Protein AF-J0NSN4-F1 (afdb_monomer)

Nearest PDB structures (foldseek):
  6xby-assembly1_g  TM=3.425E-01  e=2.798E+00  Bos taurus
  7unf-assembly1_9  TM=2.972E-01  e=2.421E+00  Homo sapiens
  7unf-assembly1_4  TM=3.296E-01  e=3.736E+00  Homo sapiens
  6wm3-assembly1_3  TM=2.925E-01  e=2.540E+00  Homo sapiens
  7uzf-assembly1_k  TM=3.016E-01  e=3.393E+00  Rattus norvegicus

Radius of gyration: 16.8 Å; Cα contacts (8 Å, |Δi|>4): 170; chains: 1; bounding box: 41×22×47 Å

Secondary structure (DSSP, 8-state):
-HHHHHHHHHHHHHHHHHHHHTHHHHHHHHHHHT-HHHIIIIIHHHHHHTTHHHHHHIIIIIHHHHHHHHHHHHHTTTS-HHHHHHHHHHHHHHIIIIITTTSHHHHHHHHHTT----HHHHHHHHHHHHHHHHHHHHHHHHHHHHHHT-

Structure (mmCIF, N/CA/C/O backbone):
data_AF-J0NSN4-F1
#
_entry.id   AF-J0NSN4-F1
#
loop_
_atom_site.group_PDB
_atom_site.id
_atom_site.type_symbol
_atom_site.label_atom_id
_atom_site.label_alt_id
_atom_site.label_comp_id
_atom_site.label_asym_id
_atom_site.label_entity_id
_atom_site.label_seq_id
_atom_site.pdbx_PDB_ins_code
_atom_site.Cartn_x
_atom_site.Cartn_y
_atom_site.Cartn_z
_atom_site.occupancy
_atom_site.B_iso_or_equiv
_atom_site.auth_seq_id
_atom_site.auth_comp_id
_atom_site.auth_asym_id
_atom_site.auth_atom_id
_atom_site.pdbx_PDB_model_num
ATOM 1 N N . MET A 1 1 ? 20.655 -1.179 -11.778 1.00 86.25 1 MET A N 1
ATOM 2 C CA . MET A 1 1 ? 19.517 -0.393 -11.242 1.00 86.25 1 MET A CA 1
ATOM 3 C C . MET A 1 1 ? 18.176 -0.883 -11.776 1.00 86.25 1 MET A C 1
ATOM 5 O O . MET A 1 1 ? 17.258 -1.013 -10.979 1.00 86.25 1 MET A O 1
ATOM 9 N N . TRP A 1 2 ? 18.087 -1.259 -13.057 1.00 89.62 2 TRP A N 1
ATOM 10 C CA . TRP A 1 2 ? 16.891 -1.871 -13.652 1.00 89.62 2 TRP A CA 1
ATOM 11 C C . TRP A 1 2 ? 16.313 -3.073 -12.887 1.00 89.62 2 TRP A C 1
ATOM 13 O O . TRP A 1 2 ? 15.192 -3.013 -12.391 1.00 89.62 2 TRP A O 1
ATOM 23 N N . ALA A 1 3 ? 17.100 -4.144 -12.729 1.00 93.19 3 ALA A N 1
ATOM 24 C CA . ALA A 1 3 ? 16.650 -5.363 -12.051 1.00 93.19 3 ALA A CA 1
ATOM 25 C C . ALA A 1 3 ? 16.191 -5.095 -10.608 1.00 93.19 3 ALA A C 1
ATOM 27 O O . ALA A 1 3 ? 15.216 -5.678 -10.145 1.00 93.19 3 ALA A O 1
ATOM 28 N N . LEU A 1 4 ? 16.853 -4.161 -9.916 1.00 93.94 4 LEU A N 1
ATOM 29 C CA . LEU A 1 4 ? 16.450 -3.736 -8.578 1.00 93.94 4 LEU A CA 1
ATOM 30 C C . LEU A 1 4 ? 15.085 -3.036 -8.597 1.00 93.94 4 LEU A C 1
ATOM 32 O O . LEU A 1 4 ? 14.268 -3.324 -7.733 1.00 93.94 4 LEU A O 1
ATOM 36 N N . ASN A 1 5 ? 14.818 -2.163 -9.575 1.00 95.31 5 ASN A N 1
ATOM 37 C CA . ASN A 1 5 ? 13.504 -1.541 -9.740 1.00 95.31 5 ASN A CA 1
ATOM 38 C C . ASN A 1 5 ? 12.420 -2.603 -9.958 1.00 95.31 5 ASN A C 1
ATOM 40 O O . ASN A 1 5 ? 11.455 -2.634 -9.204 1.00 95.31 5 ASN A O 1
ATOM 44 N N . LEU A 1 6 ? 12.622 -3.526 -10.905 1.00 96.19 6 LEU A N 1
ATOM 45 C CA . LEU A 1 6 ? 11.698 -4.639 -11.157 1.00 96.19 6 LEU A CA 1
ATOM 46 C C . LEU A 1 6 ? 11.392 -5.424 -9.874 1.00 96.19 6 LEU A C 1
ATOM 48 O O . LEU A 1 6 ? 10.224 -5.591 -9.516 1.00 96.19 6 LEU A O 1
ATOM 52 N N . VAL A 1 7 ? 12.432 -5.861 -9.153 1.00 96.44 7 VAL A N 1
ATOM 53 C CA . VAL A 1 7 ? 12.279 -6.606 -7.894 1.00 96.44 7 VAL A CA 1
ATOM 54 C C . VAL A 1 7 ? 11.517 -5.782 -6.862 1.00 96.44 7 VAL A C 1
ATOM 56 O O . VAL A 1 7 ? 10.631 -6.306 -6.194 1.00 96.44 7 VAL A O 1
ATOM 59 N N . TRP A 1 8 ? 11.810 -4.489 -6.741 1.00 95.50 8 TRP A N 1
ATOM 60 C CA . TRP A 1 8 ? 11.168 -3.639 -5.746 1.00 95.50 8 TRP A CA 1
ATOM 61 C C . TRP A 1 8 ? 9.677 -3.414 -6.034 1.00 95.50 8 TRP A C 1
ATOM 63 O O . TRP A 1 8 ? 8.869 -3.457 -5.105 1.00 95.50 8 TRP A O 1
ATOM 73 N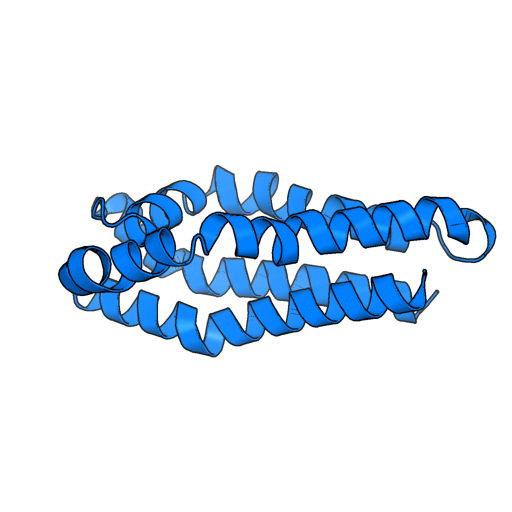 N . GLN A 1 9 ? 9.289 -3.255 -7.306 1.00 96.81 9 GLN A N 1
ATOM 74 C CA . GLN A 1 9 ? 7.874 -3.200 -7.700 1.00 96.81 9 GLN A CA 1
ATOM 75 C C . GLN A 1 9 ? 7.160 -4.524 -7.375 1.00 96.81 9 GLN A C 1
ATOM 77 O O . GLN A 1 9 ? 6.059 -4.519 -6.824 1.00 96.81 9 GLN A O 1
ATOM 82 N N . ALA A 1 10 ? 7.804 -5.667 -7.638 1.00 97.19 10 ALA A N 1
ATOM 83 C CA . ALA A 1 10 ? 7.251 -6.981 -7.307 1.00 97.19 10 ALA A CA 1
ATOM 84 C C . ALA A 1 10 ? 7.101 -7.195 -5.788 1.00 97.19 10 ALA A C 1
ATOM 86 O O . ALA A 1 10 ? 6.079 -7.712 -5.335 1.00 97.19 10 ALA A O 1
ATOM 87 N N . VAL A 1 11 ? 8.074 -6.749 -4.984 1.00 96.44 11 VAL A N 1
ATOM 88 C CA . VAL A 1 11 ? 7.992 -6.790 -3.514 1.00 96.44 11 VAL A CA 1
ATOM 89 C C . VAL A 1 11 ? 6.849 -5.911 -3.006 1.00 96.44 11 VAL A C 1
ATOM 91 O O . VAL A 1 11 ? 6.081 -6.360 -2.156 1.00 96.44 11 VAL A O 1
ATOM 94 N N . ALA A 1 12 ? 6.686 -4.696 -3.537 1.00 96.06 12 ALA A N 1
ATOM 95 C CA . ALA A 1 12 ? 5.585 -3.810 -3.158 1.00 96.06 12 ALA A CA 1
ATOM 96 C C . ALA A 1 12 ? 4.212 -4.417 -3.503 1.00 96.06 12 ALA A C 1
ATOM 98 O O . ALA A 1 12 ? 3.281 -4.348 -2.695 1.00 96.06 12 ALA A O 1
ATOM 99 N N . ALA A 1 13 ? 4.101 -5.081 -4.659 1.00 97.50 13 ALA A N 1
ATOM 100 C CA . ALA A 1 13 ? 2.908 -5.835 -5.037 1.00 97.50 13 ALA A CA 1
ATOM 101 C C . ALA A 1 13 ? 2.618 -6.978 -4.053 1.00 97.50 13 ALA A C 1
ATOM 103 O O . ALA A 1 13 ? 1.519 -7.070 -3.505 1.00 97.50 13 ALA A O 1
ATOM 104 N N . GLY A 1 14 ? 3.621 -7.822 -3.786 1.00 97.44 14 GLY A N 1
ATOM 105 C CA . GLY A 1 14 ? 3.509 -8.947 -2.859 1.00 97.44 14 GLY A CA 1
ATOM 106 C C . GLY A 1 14 ? 3.143 -8.508 -1.442 1.00 97.44 14 GLY A C 1
ATOM 107 O O . GLY A 1 14 ? 2.288 -9.124 -0.808 1.00 97.44 14 GLY A O 1
ATOM 108 N N . PHE A 1 15 ? 3.715 -7.400 -0.967 1.00 95.56 15 PHE A N 1
ATOM 109 C CA . PHE A 1 15 ? 3.347 -6.795 0.309 1.00 95.56 15 PHE A CA 1
ATOM 110 C C . PHE A 1 15 ? 1.866 -6.392 0.335 1.00 95.56 15 PHE A C 1
ATOM 112 O O . PHE A 1 15 ? 1.163 -6.728 1.286 1.00 95.56 15 PHE A O 1
ATOM 119 N N . ALA A 1 16 ? 1.375 -5.701 -0.699 1.00 96.38 16 ALA A N 1
ATOM 120 C CA . ALA A 1 16 ? -0.009 -5.232 -0.756 1.00 96.38 16 ALA A CA 1
ATOM 121 C C . ALA A 1 16 ? -1.015 -6.396 -0.776 1.00 96.38 16 ALA A C 1
ATOM 123 O O . ALA A 1 16 ? -2.009 -6.370 -0.046 1.00 96.38 16 ALA A O 1
ATOM 124 N N . PHE A 1 17 ? -0.730 -7.447 -1.552 1.00 98.12 17 PHE A N 1
ATOM 125 C CA . PHE A 1 17 ? -1.557 -8.654 -1.577 1.00 98.12 17 PHE A CA 1
ATOM 126 C C . PHE A 1 17 ? -1.504 -9.422 -0.255 1.00 98.12 17 PHE A C 1
ATOM 128 O O . PHE A 1 17 ? -2.551 -9.804 0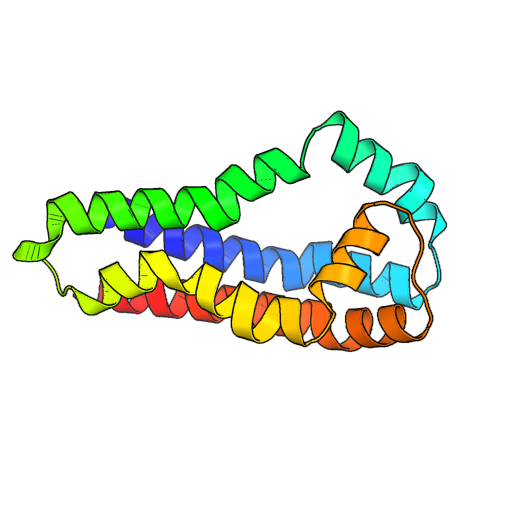.266 1.00 98.12 17 PHE A O 1
ATOM 135 N N . SER A 1 18 ? -0.311 -9.596 0.321 1.00 97.75 18 SER A N 1
ATOM 136 C CA . SER A 1 18 ? -0.142 -10.238 1.627 1.00 97.75 18 SER A CA 1
ATOM 137 C C . SER A 1 18 ? -0.912 -9.490 2.715 1.00 97.75 18 SER A C 1
ATOM 139 O O . SER A 1 18 ? -1.658 -10.108 3.475 1.00 97.75 18 SER A O 1
ATOM 141 N N . TYR A 1 19 ? -0.827 -8.156 2.740 1.00 95.88 19 TYR A N 1
ATOM 142 C CA . TYR A 1 19 ? -1.633 -7.327 3.633 1.00 95.88 19 TYR A CA 1
ATOM 143 C C . TYR A 1 19 ? -3.129 -7.590 3.437 1.00 95.88 19 TYR A C 1
ATOM 145 O O . TYR A 1 19 ? -3.823 -7.842 4.419 1.00 95.88 19 TYR A O 1
ATOM 153 N N . ALA A 1 20 ? -3.625 -7.577 2.197 1.00 97.25 20 ALA A N 1
ATOM 154 C CA . ALA A 1 20 ? -5.048 -7.751 1.916 1.00 97.25 20 ALA A CA 1
ATOM 155 C C . ALA A 1 20 ? -5.596 -9.090 2.446 1.00 97.25 20 ALA A C 1
ATOM 157 O O . ALA A 1 20 ? -6.684 -9.122 3.018 1.00 97.25 20 ALA A O 1
ATOM 158 N N . VAL A 1 21 ? -4.841 -10.185 2.314 1.00 96.75 21 VAL A N 1
ATOM 159 C CA . VAL A 1 21 ? -5.290 -11.513 2.772 1.00 96.75 21 VAL A CA 1
ATOM 160 C C . VAL A 1 21 ? -5.024 -11.778 4.256 1.00 96.75 21 VAL A C 1
ATOM 162 O O . VAL A 1 21 ? -5.678 -12.638 4.838 1.00 96.75 21 VAL A O 1
ATOM 165 N N . THR A 1 22 ? -4.093 -11.049 4.879 1.00 96.69 22 THR A N 1
ATOM 166 C CA . THR A 1 22 ? -3.736 -11.224 6.296 1.00 96.69 22 THR A CA 1
ATOM 167 C C . THR A 1 22 ? -4.183 -10.034 7.146 1.00 96.69 22 THR A C 1
ATOM 169 O O . THR A 1 22 ? -5.317 -9.988 7.621 1.00 96.69 22 THR A O 1
ATOM 172 N N . LEU A 1 23 ? -3.301 -9.056 7.350 1.00 95.12 23 LEU A N 1
ATOM 173 C CA . LEU A 1 23 ? -3.464 -7.981 8.320 1.00 95.12 23 LEU A CA 1
ATOM 174 C C . LEU A 1 23 ? -4.671 -7.087 8.009 1.00 95.12 23 LEU A C 1
ATOM 176 O O . LEU A 1 23 ? -5.419 -6.728 8.914 1.00 95.12 23 LEU A O 1
ATOM 180 N N . GLY A 1 24 ? -4.902 -6.777 6.734 1.00 95.81 24 GLY A N 1
ATOM 181 C CA . GLY A 1 24 ? -6.063 -6.022 6.281 1.00 95.81 24 GLY A CA 1
ATOM 182 C C . GLY A 1 24 ? -7.372 -6.760 6.556 1.00 95.81 24 GLY A C 1
ATOM 183 O O . GLY A 1 24 ? -8.323 -6.146 7.037 1.00 95.81 24 GLY A O 1
ATOM 184 N N . ALA A 1 25 ? -7.421 -8.075 6.319 1.00 97.12 25 ALA A N 1
ATOM 185 C CA . ALA A 1 25 ? -8.595 -8.890 6.626 1.00 97.12 25 ALA A CA 1
ATOM 186 C C . ALA A 1 25 ? -8.852 -8.957 8.140 1.00 97.12 25 ALA A C 1
ATOM 188 O O . ALA A 1 25 ? -9.991 -8.793 8.579 1.00 97.12 25 ALA A O 1
ATOM 189 N N . PHE A 1 26 ? -7.792 -9.107 8.938 1.00 96.88 26 PHE A N 1
ATOM 190 C CA . PHE A 1 26 ? -7.869 -9.078 10.397 1.00 96.88 26 PHE A CA 1
ATOM 191 C C . PHE A 1 26 ? -8.378 -7.728 10.930 1.00 96.88 26 PHE A C 1
ATOM 193 O O . PHE A 1 26 ? -9.317 -7.693 11.722 1.00 96.88 26 PHE A O 1
ATOM 200 N N . PHE A 1 27 ? -7.840 -6.601 10.454 1.00 96.19 27 PHE A N 1
ATOM 201 C CA . PHE A 1 27 ? -8.340 -5.279 10.846 1.00 96.19 27 PHE A CA 1
ATOM 202 C C . PHE A 1 27 ? -9.782 -5.056 10.410 1.00 96.19 27 PHE A C 1
ATOM 204 O O . PHE A 1 27 ? -10.579 -4.503 11.164 1.00 96.19 27 PHE A O 1
ATOM 211 N N . GLN A 1 28 ? -10.151 -5.524 9.218 1.00 96.12 28 GLN A N 1
ATOM 212 C CA . GLN A 1 28 ? -11.532 -5.470 8.766 1.00 96.12 28 GLN A CA 1
ATOM 213 C C . GLN A 1 28 ? -12.463 -6.286 9.674 1.00 96.12 28 GLN A C 1
ATOM 215 O O . GLN A 1 28 ? -13.568 -5.827 9.957 1.00 96.12 28 GLN A O 1
ATOM 220 N N . TRP A 1 29 ? -12.035 -7.460 10.147 1.00 96.69 29 TRP A N 1
ATOM 221 C CA . TRP A 1 29 ? -12.782 -8.256 11.123 1.00 96.69 29 TRP A CA 1
ATOM 222 C C . TRP A 1 29 ? -12.957 -7.508 12.454 1.00 96.69 29 TRP A C 1
ATOM 224 O O . TRP A 1 29 ? -14.091 -7.382 12.912 1.00 96.69 29 TRP A O 1
ATOM 234 N N . GLN A 1 30 ? -11.896 -6.894 12.991 1.00 96.31 30 GLN A N 1
ATOM 235 C CA . GLN A 1 30 ? -11.984 -6.087 14.218 1.00 96.31 30 GLN A CA 1
ATOM 236 C C . GLN A 1 30 ? -12.950 -4.904 14.083 1.00 96.31 3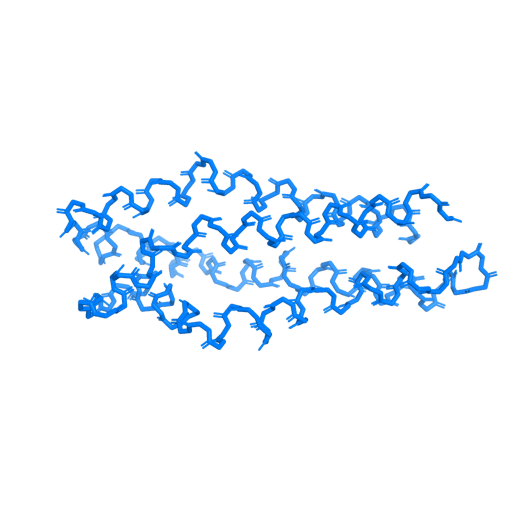0 GLN A C 1
ATOM 238 O O . GLN A 1 30 ? -13.806 -4.674 14.937 1.00 96.31 30 GLN A O 1
ATOM 243 N N . VAL A 1 31 ? -12.897 -4.193 12.954 1.00 96.12 31 VAL A N 1
ATOM 244 C CA . VAL A 1 31 ? -13.813 -3.077 12.679 1.00 96.12 31 VAL A CA 1
ATOM 245 C C . VAL A 1 31 ? -15.266 -3.548 12.537 1.00 96.12 31 VAL A C 1
ATOM 247 O O . VAL A 1 31 ? -16.177 -2.807 12.909 1.00 96.12 31 VAL A O 1
ATOM 250 N N . ARG A 1 32 ? -15.513 -4.762 12.019 1.00 96.00 32 ARG A N 1
ATOM 251 C CA . ARG A 1 32 ? -16.865 -5.356 11.976 1.00 96.00 32 ARG A CA 1
ATOM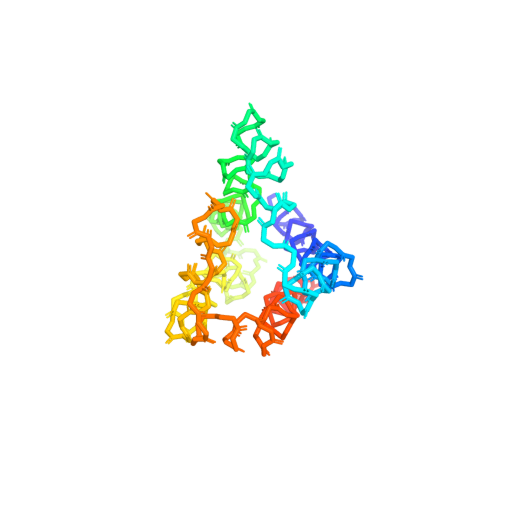 252 C C . ARG A 1 32 ? -17.371 -5.743 13.360 1.00 96.00 32 ARG A C 1
ATOM 254 O O . ARG A 1 32 ? -18.560 -5.586 13.609 1.00 96.00 32 ARG A O 1
ATOM 261 N N . ALA A 1 33 ? -16.488 -6.233 14.225 1.00 94.50 33 ALA A N 1
ATOM 262 C CA . ALA A 1 33 ? -16.817 -6.591 15.601 1.00 94.50 33 ALA A CA 1
ATOM 263 C C . ALA A 1 33 ? -17.061 -5.364 16.499 1.00 94.50 33 ALA A C 1
ATOM 265 O O . ALA A 1 33 ? -17.643 -5.504 17.569 1.00 94.50 33 ALA A O 1
ATOM 266 N N . GLY A 1 34 ? -16.640 -4.167 16.068 1.00 91.50 34 GLY A N 1
ATOM 267 C CA . GLY A 1 34 ? -16.718 -2.956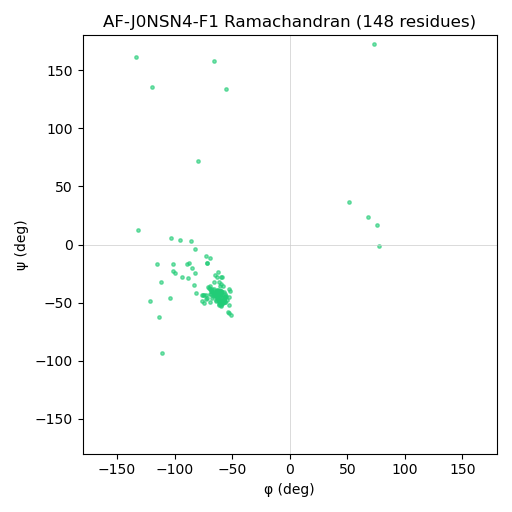 16.888 1.00 91.50 34 GLY A CA 1
ATOM 268 C C . GLY A 1 34 ? -15.654 -2.904 17.988 1.00 91.50 34 GLY A C 1
ATOM 269 O O . GLY A 1 34 ? -15.792 -2.121 18.923 1.00 91.50 34 GLY A O 1
ATOM 270 N N . ASP A 1 35 ? -14.599 -3.719 17.878 1.00 87.62 35 ASP A N 1
ATOM 271 C CA . ASP A 1 35 ? -13.485 -3.763 18.828 1.00 87.62 35 ASP A CA 1
ATOM 272 C C . ASP A 1 35 ? -12.503 -2.608 18.565 1.00 87.62 35 ASP A C 1
ATOM 274 O O . ASP A 1 35 ? -11.397 -2.767 18.039 1.00 87.62 35 ASP A O 1
ATOM 278 N N . ASP A 1 36 ? -12.941 -1.399 18.909 1.00 85.56 36 ASP A N 1
ATOM 279 C CA . ASP A 1 36 ? -12.108 -0.198 18.835 1.00 85.56 36 ASP A CA 1
ATOM 280 C C . ASP A 1 36 ? -11.017 -0.204 19.945 1.00 85.56 36 ASP A C 1
ATOM 282 O O . ASP A 1 36 ? -10.013 0.518 19.860 1.00 85.56 36 ASP A O 1
ATOM 286 N N . GLU A 1 37 ? -11.162 -1.057 20.969 1.00 91.06 37 GLU A N 1
ATOM 287 C CA . GLU A 1 37 ? -10.214 -1.212 22.078 1.00 91.06 37 GLU A CA 1
ATOM 288 C C . GLU A 1 37 ? -8.889 -1.832 21.613 1.00 91.06 37 GLU A C 1
ATOM 290 O O . GLU A 1 37 ? -7.814 -1.358 21.997 1.00 91.06 37 GLU A O 1
ATOM 295 N N . PHE A 1 38 ? -8.932 -2.816 20.710 1.00 94.31 38 PHE A N 1
ATOM 296 C CA . PHE A 1 38 ? -7.725 -3.364 20.088 1.00 94.31 38 PHE A CA 1
ATOM 297 C C . PHE A 1 38 ? -6.844 -2.270 19.463 1.00 94.31 38 PHE A C 1
ATOM 299 O O . PHE A 1 38 ? -5.621 -2.245 19.658 1.00 94.31 38 PHE A O 1
ATOM 306 N N . PHE A 1 39 ? -7.448 -1.332 18.728 1.00 94.88 39 PHE A N 1
ATOM 307 C CA . PHE A 1 39 ? -6.693 -0.274 18.061 1.00 94.88 39 PHE A CA 1
ATOM 308 C C . PHE A 1 39 ? -6.074 0.702 19.061 1.00 94.88 39 PHE A C 1
ATOM 310 O O . PHE A 1 39 ? -4.902 1.055 18.923 1.00 94.88 39 PHE A O 1
ATOM 317 N N . THR A 1 40 ? -6.827 1.092 20.088 1.00 94.56 40 THR A N 1
ATOM 318 C CA . THR A 1 40 ? -6.379 2.060 21.098 1.00 94.56 40 THR A CA 1
ATOM 319 C C . THR A 1 40 ? -5.339 1.489 22.059 1.00 94.56 40 THR A C 1
ATOM 321 O O . THR A 1 40 ? -4.345 2.158 22.343 1.00 94.56 40 THR A O 1
ATOM 324 N N . ARG A 1 41 ? -5.524 0.255 22.542 1.00 95.25 41 ARG A N 1
ATOM 325 C CA . ARG A 1 41 ? -4.678 -0.339 23.591 1.00 95.25 41 ARG A CA 1
ATOM 326 C C . ARG A 1 41 ? -3.518 -1.170 23.066 1.00 95.25 41 ARG A C 1
ATOM 328 O O . ARG A 1 41 ? -2.506 -1.273 23.754 1.00 95.25 41 ARG A O 1
ATOM 335 N N . VAL A 1 42 ? -3.645 -1.758 21.876 1.00 94.94 42 VAL A N 1
ATOM 336 C CA . VAL A 1 42 ? -2.640 -2.689 21.342 1.00 94.94 42 VAL A CA 1
ATOM 337 C C . VAL A 1 42 ? -1.963 -2.104 20.112 1.00 94.94 42 VAL A C 1
ATOM 339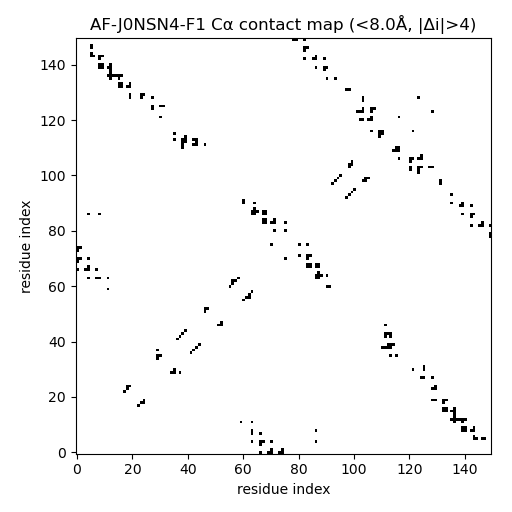 O O . VAL A 1 42 ? -0.756 -1.848 20.120 1.00 94.94 42 VAL A O 1
ATOM 342 N N . TYR A 1 43 ? -2.725 -1.858 19.046 1.00 94.81 43 TYR A N 1
ATOM 343 C CA . TYR A 1 43 ? -2.126 -1.563 17.748 1.00 94.81 43 TYR A CA 1
ATOM 344 C C . TYR A 1 43 ? -1.478 -0.177 17.677 1.00 94.81 43 TYR A C 1
ATOM 346 O O . TYR A 1 43 ? -0.352 -0.055 17.193 1.00 94.81 43 TYR A O 1
ATOM 354 N N . THR A 1 44 ? -2.143 0.879 18.156 1.00 95.75 44 THR A N 1
ATOM 355 C CA . THR A 1 44 ? -1.572 2.232 18.129 1.00 95.75 44 THR A CA 1
ATOM 356 C C . THR A 1 44 ? -0.282 2.330 18.953 1.00 95.75 44 THR A C 1
ATOM 358 O O . THR A 1 44 ? 0.708 2.786 18.376 1.00 95.75 44 THR A O 1
ATOM 361 N N . PRO A 1 45 ? -0.205 1.854 20.215 1.00 96.62 45 PRO A N 1
ATOM 362 C CA . PRO A 1 45 ? 1.049 1.825 20.974 1.00 96.62 45 PRO A CA 1
ATOM 363 C C . PRO A 1 45 ? 2.171 1.038 20.285 1.00 96.62 45 PRO A C 1
ATOM 365 O O . PRO A 1 45 ? 3.314 1.496 20.251 1.00 96.62 45 PRO A O 1
ATOM 368 N N . PHE A 1 46 ? 1.854 -0.107 19.672 1.00 96.12 46 PHE A N 1
ATOM 369 C CA . PHE A 1 46 ? 2.804 -0.883 18.869 1.00 96.12 46 PHE A CA 1
ATOM 370 C C . PHE A 1 46 ? 3.319 -0.080 17.660 1.00 96.12 46 PHE A C 1
ATOM 372 O O . PHE A 1 46 ? 4.531 0.052 17.451 1.00 96.12 46 PHE A O 1
ATOM 379 N N . ARG A 1 47 ? 2.405 0.522 16.885 1.00 95.12 47 ARG A N 1
ATOM 380 C CA . ARG A 1 47 ? 2.708 1.322 15.686 1.00 95.12 47 ARG A CA 1
ATOM 381 C C . ARG A 1 47 ? 3.562 2.545 16.012 1.00 95.12 47 ARG A C 1
ATOM 383 O O . ARG A 1 47 ? 4.462 2.874 15.232 1.00 95.12 47 ARG A O 1
ATOM 390 N N . THR A 1 48 ? 3.283 3.232 17.120 1.00 95.31 48 THR A N 1
ATOM 391 C CA . THR A 1 48 ? 4.002 4.447 17.531 1.00 95.31 48 THR A CA 1
ATOM 392 C C . THR A 1 48 ? 5.370 4.121 18.113 1.00 95.31 48 THR A C 1
ATOM 394 O O . THR A 1 48 ? 6.358 4.681 17.636 1.00 95.31 48 THR A O 1
ATOM 397 N N . THR A 1 49 ? 5.451 3.171 19.049 1.00 96.69 49 THR A N 1
ATOM 398 C CA . THR A 1 49 ? 6.706 2.750 19.700 1.00 96.69 49 THR A CA 1
ATOM 399 C C . THR A 1 49 ? 7.741 2.301 18.675 1.00 96.69 49 THR A C 1
ATOM 401 O O . THR A 1 49 ? 8.889 2.739 18.701 1.00 96.69 49 THR A O 1
ATOM 404 N N . LEU A 1 50 ? 7.326 1.494 17.695 1.00 95.62 50 LEU A N 1
ATOM 405 C CA . LEU A 1 50 ? 8.222 1.012 16.641 1.00 95.62 50 LEU A CA 1
ATOM 406 C C . LEU A 1 50 ? 8.362 1.977 15.454 1.00 95.62 50 LEU A C 1
ATOM 408 O O . LEU A 1 50 ? 9.040 1.658 14.473 1.00 95.62 50 LEU A O 1
ATOM 412 N N . ARG A 1 51 ? 7.731 3.158 15.515 1.00 94.31 51 ARG A N 1
ATOM 413 C CA . ARG A 1 51 ? 7.728 4.178 14.451 1.00 94.31 51 ARG A CA 1
ATOM 414 C C . ARG A 1 51 ? 7.328 3.594 13.089 1.00 94.31 51 ARG A C 1
ATOM 416 O O . ARG A 1 51 ? 7.846 4.008 12.046 1.00 94.31 51 ARG A O 1
ATOM 423 N N . LEU A 1 52 ? 6.389 2.643 13.082 1.00 92.62 52 LEU A N 1
ATOM 424 C CA . LEU A 1 52 ? 6.033 1.869 11.888 1.00 92.62 52 LEU A CA 1
ATOM 425 C C . LEU A 1 52 ? 5.497 2.744 10.765 1.00 92.62 52 LEU A C 1
ATOM 427 O O . LEU A 1 52 ? 5.771 2.458 9.611 1.00 92.62 52 LEU A O 1
ATOM 431 N N . LYS A 1 53 ? 4.811 3.851 11.072 1.00 90.94 53 LYS A N 1
ATOM 432 C CA . LYS A 1 53 ? 4.352 4.807 10.050 1.00 90.94 53 LYS A CA 1
ATOM 433 C C . LYS A 1 53 ? 5.505 5.338 9.190 1.00 90.94 53 LYS A C 1
ATOM 435 O O . LYS A 1 53 ? 5.366 5.446 7.976 1.00 90.94 53 LYS A O 1
ATOM 440 N N . TRP A 1 54 ? 6.639 5.664 9.809 1.00 91.25 54 TRP A N 1
ATOM 441 C CA . TRP A 1 54 ? 7.810 6.171 9.092 1.00 91.25 54 TRP A CA 1
ATOM 442 C C . TRP A 1 54 ? 8.551 5.066 8.353 1.00 91.25 54 TRP A C 1
ATOM 444 O O . TRP A 1 54 ? 8.887 5.247 7.187 1.00 91.25 54 TRP A O 1
ATOM 454 N N . ARG A 1 55 ? 8.741 3.909 8.998 1.00 91.88 55 ARG A N 1
ATOM 455 C CA . ARG A 1 55 ? 9.352 2.740 8.350 1.00 91.88 55 ARG A CA 1
ATOM 456 C C . ARG A 1 55 ? 8.536 2.320 7.128 1.00 91.88 55 ARG A C 1
ATOM 458 O O . ARG A 1 55 ? 9.078 2.230 6.038 1.00 91.88 55 ARG A O 1
ATOM 465 N N . TYR A 1 56 ? 7.221 2.202 7.270 1.00 89.62 56 TYR A N 1
ATOM 466 C CA . TYR A 1 56 ? 6.309 1.912 6.168 1.00 89.62 56 TYR A CA 1
ATOM 467 C C . TYR A 1 56 ? 6.465 2.901 5.008 1.00 89.62 56 TYR A C 1
ATOM 469 O O . TYR A 1 56 ? 6.628 2.485 3.867 1.00 89.62 56 TYR A O 1
ATOM 477 N N . ARG A 1 57 ? 6.491 4.212 5.288 1.00 91.00 57 ARG A N 1
ATOM 478 C CA . ARG A 1 57 ? 6.689 5.244 4.256 1.00 91.00 57 ARG A CA 1
ATOM 479 C C . ARG A 1 57 ? 8.022 5.106 3.518 1.00 91.00 57 ARG A C 1
ATOM 481 O O . ARG A 1 57 ? 8.084 5.364 2.322 1.00 91.00 57 ARG A O 1
ATOM 488 N N . LEU A 1 58 ? 9.079 4.699 4.212 1.00 88.94 58 LEU A N 1
ATOM 489 C CA . LEU A 1 58 ? 10.369 4.465 3.575 1.00 88.94 58 LEU A CA 1
ATOM 490 C C . LEU A 1 58 ? 10.322 3.255 2.633 1.00 88.94 58 LEU A C 1
ATOM 492 O O . LEU A 1 58 ? 10.890 3.320 1.553 1.00 88.94 58 LEU A O 1
ATOM 496 N N . PHE A 1 59 ? 9.624 2.183 3.008 1.00 87.19 59 PHE A N 1
ATOM 497 C CA . PHE A 1 59 ? 9.620 0.934 2.239 1.00 87.19 59 PHE A CA 1
ATOM 498 C C . PHE A 1 59 ? 8.550 0.851 1.139 1.00 87.19 59 PHE A C 1
ATOM 500 O O . PHE A 1 59 ? 8.792 0.173 0.146 1.00 87.19 59 PHE A O 1
ATOM 507 N N . MET A 1 60 ? 7.398 1.520 1.283 1.00 83.69 60 MET A N 1
ATOM 508 C CA . MET A 1 60 ? 6.226 1.281 0.419 1.00 83.69 60 MET A CA 1
ATOM 509 C C . MET A 1 60 ? 5.835 2.415 -0.539 1.00 83.69 60 MET A C 1
ATOM 511 O O . MET A 1 60 ? 5.334 2.102 -1.614 1.00 83.69 60 MET A O 1
ATOM 515 N N . PRO A 1 61 ? 6.024 3.703 -0.216 1.00 87.06 61 PRO A N 1
ATOM 516 C CA . PRO A 1 61 ? 5.956 4.745 -1.244 1.00 87.06 61 PRO A CA 1
ATOM 517 C C . PRO A 1 61 ? 7.322 5.279 -1.677 1.00 87.06 61 PRO A C 1
ATOM 519 O O . PRO A 1 61 ? 7.574 5.393 -2.872 1.00 87.06 61 PRO A O 1
ATOM 522 N N . PHE A 1 62 ? 8.225 5.598 -0.744 1.00 92.00 62 PHE A N 1
ATOM 523 C CA . PHE A 1 62 ? 9.457 6.302 -1.111 1.00 92.00 62 PHE A CA 1
ATOM 524 C C . PHE A 1 62 ? 10.537 5.376 -1.663 1.00 92.00 62 PHE A C 1
ATOM 526 O O . PHE A 1 62 ? 11.147 5.719 -2.665 1.00 92.00 62 PHE A O 1
ATOM 533 N N . GLY A 1 63 ? 10.743 4.199 -1.073 1.00 91.81 63 GLY A N 1
ATOM 534 C CA . GLY A 1 63 ? 11.698 3.202 -1.565 1.00 91.81 63 GLY A CA 1
ATOM 535 C C . GLY A 1 63 ? 11.472 2.850 -3.040 1.00 91.81 63 GLY A C 1
ATOM 536 O O . GLY A 1 63 ? 12.365 3.116 -3.843 1.00 91.81 63 GLY A O 1
ATOM 537 N N . PRO A 1 64 ? 10.273 2.364 -3.430 1.00 92.62 64 PRO A N 1
ATOM 538 C CA . PRO A 1 64 ? 9.981 2.024 -4.820 1.00 92.62 64 PRO A CA 1
ATOM 539 C C . PRO A 1 64 ? 10.162 3.212 -5.762 1.00 92.62 64 PRO A C 1
ATOM 541 O O . PRO A 1 64 ? 10.824 3.080 -6.788 1.00 92.62 64 PRO A O 1
ATOM 544 N N . ALA A 1 65 ? 9.639 4.386 -5.395 1.00 94.50 65 ALA A N 1
ATOM 545 C CA . ALA A 1 65 ? 9.720 5.575 -6.237 1.00 94.50 65 ALA A CA 1
ATOM 546 C C . ALA A 1 65 ? 11.161 6.075 -6.420 1.00 94.50 65 ALA A C 1
ATOM 548 O O . ALA A 1 65 ? 11.547 6.435 -7.530 1.00 94.50 65 ALA A O 1
ATOM 549 N N . LEU A 1 66 ? 11.978 6.078 -5.360 1.00 95.25 66 LEU A N 1
ATOM 550 C CA . LEU A 1 66 ? 13.380 6.499 -5.424 1.00 95.25 66 LEU A CA 1
ATOM 551 C C . LEU A 1 66 ? 14.225 5.504 -6.224 1.00 95.25 66 LEU A C 1
ATOM 553 O O . LEU A 1 66 ? 15.029 5.917 -7.060 1.00 95.25 66 LEU A O 1
ATOM 557 N N . THR A 1 67 ? 14.017 4.199 -6.024 1.00 94.94 67 THR A N 1
ATOM 558 C CA . THR A 1 67 ? 14.670 3.157 -6.825 1.00 94.94 67 THR A CA 1
ATOM 559 C C . THR A 1 67 ? 14.277 3.269 -8.298 1.00 94.94 67 THR A C 1
ATOM 561 O O . THR A 1 67 ? 15.149 3.189 -9.164 1.00 94.94 67 THR A O 1
ATOM 564 N N . ALA A 1 68 ? 12.998 3.511 -8.592 1.00 95.62 68 ALA A N 1
ATOM 565 C CA . ALA A 1 68 ? 12.510 3.727 -9.948 1.00 95.62 68 ALA A CA 1
ATOM 566 C C . ALA A 1 68 ? 13.096 4.995 -10.581 1.00 95.62 68 ALA A C 1
ATOM 568 O O . ALA A 1 68 ? 13.549 4.946 -11.721 1.00 95.62 68 ALA A O 1
ATOM 569 N N . ALA A 1 69 ? 13.162 6.106 -9.843 1.00 96.12 69 ALA A N 1
ATOM 570 C CA . ALA A 1 69 ? 13.708 7.367 -10.340 1.00 96.12 69 ALA A CA 1
ATOM 571 C C . ALA A 1 69 ? 15.203 7.242 -10.660 1.00 96.12 69 ALA A C 1
ATOM 573 O O . ALA A 1 69 ? 15.654 7.680 -11.719 1.00 96.12 69 ALA A O 1
ATOM 574 N N . ALA A 1 70 ? 15.964 6.576 -9.789 1.00 95.62 70 ALA A N 1
ATOM 575 C CA . ALA A 1 70 ? 17.360 6.267 -10.055 1.00 95.62 70 ALA A CA 1
ATOM 576 C C . ALA A 1 70 ? 17.501 5.312 -11.253 1.00 95.62 70 ALA A C 1
ATOM 578 O O . ALA A 1 70 ? 18.341 5.533 -12.122 1.00 95.62 70 ALA A O 1
ATOM 579 N N . SER A 1 71 ? 16.657 4.278 -11.352 1.00 94.56 71 SER A N 1
ATOM 580 C CA . SER A 1 71 ? 16.641 3.391 -12.520 1.00 94.56 71 SER A CA 1
ATOM 581 C C . SER A 1 71 ? 16.407 4.166 -13.813 1.00 94.56 71 SER A C 1
ATOM 583 O O . SER A 1 71 ? 17.189 3.991 -14.743 1.00 94.56 71 SER A O 1
ATOM 585 N N . LEU A 1 72 ? 15.411 5.054 -13.844 1.00 94.50 72 LEU A N 1
ATOM 586 C CA . LEU A 1 72 ? 15.115 5.906 -14.991 1.00 94.50 72 LEU A CA 1
ATOM 587 C C . LEU A 1 72 ? 16.322 6.766 -15.369 1.00 94.50 72 LEU A C 1
ATOM 589 O O . LEU A 1 72 ? 16.755 6.730 -16.515 1.00 94.50 72 LEU A O 1
ATOM 593 N N . ALA A 1 73 ? 16.929 7.469 -14.409 1.00 94.75 73 ALA A N 1
ATOM 594 C CA . ALA A 1 73 ? 18.095 8.310 -14.674 1.00 94.75 73 ALA A CA 1
ATOM 595 C C . ALA A 1 73 ? 19.248 7.524 -15.328 1.00 94.75 73 ALA A C 1
ATOM 597 O O . ALA A 1 73 ? 19.811 7.968 -16.329 1.00 94.75 73 ALA A O 1
ATOM 598 N N . PHE A 1 74 ? 19.555 6.328 -14.814 1.00 93.44 74 PHE A N 1
ATOM 599 C CA . PHE A 1 74 ? 20.701 5.534 -15.269 1.00 93.44 74 PHE A CA 1
ATOM 600 C C . PHE A 1 74 ? 20.422 4.610 -16.464 1.00 93.44 74 PHE A C 1
ATOM 602 O O . PHE A 1 74 ? 21.376 4.116 -17.054 1.00 93.44 74 PHE A O 1
ATOM 609 N N . ASN A 1 75 ? 19.159 4.329 -16.806 1.00 90.31 75 ASN A N 1
ATOM 610 C CA . ASN A 1 75 ? 18.808 3.302 -17.800 1.00 90.31 75 ASN A CA 1
ATOM 611 C C . ASN A 1 75 ? 17.801 3.786 -18.861 1.00 90.31 75 ASN A C 1
ATOM 613 O O . ASN A 1 75 ? 17.263 2.972 -19.612 1.00 90.31 75 ASN A O 1
ATOM 617 N N . HIS A 1 76 ? 17.539 5.095 -18.953 1.00 84.38 76 HIS A N 1
ATOM 618 C CA . HIS A 1 76 ? 16.573 5.660 -19.907 1.00 84.38 76 HIS A CA 1
ATOM 619 C C . HIS A 1 76 ? 16.895 5.372 -21.383 1.00 84.38 76 HIS A C 1
ATOM 621 O O . HIS A 1 76 ? 15.979 5.338 -22.196 1.00 84.38 76 HIS A O 1
ATOM 627 N N . SER A 1 77 ? 18.169 5.188 -21.740 1.00 87.00 77 SER A N 1
ATOM 628 C CA . SER A 1 77 ? 18.600 4.903 -23.116 1.00 87.00 77 SER A CA 1
ATOM 629 C C . SER A 1 77 ? 18.638 3.410 -23.457 1.00 87.00 77 SER A C 1
ATOM 631 O O . SER A 1 77 ? 18.692 3.064 -24.633 1.00 87.00 77 SER A O 1
ATOM 633 N N . ALA A 1 78 ? 18.619 2.533 -22.448 1.00 87.62 78 ALA A N 1
ATOM 634 C CA . ALA A 1 78 ? 18.760 1.085 -22.612 1.00 87.62 78 ALA A CA 1
ATOM 635 C C . ALA A 1 78 ? 17.425 0.327 -22.539 1.00 87.62 78 ALA A C 1
ATOM 637 O O . ALA A 1 78 ? 17.326 -0.775 -23.067 1.00 87.62 78 ALA A O 1
ATOM 638 N N . HIS A 1 79 ? 16.408 0.911 -21.901 1.00 88.44 79 HIS A N 1
ATOM 639 C CA . HIS A 1 79 ? 15.088 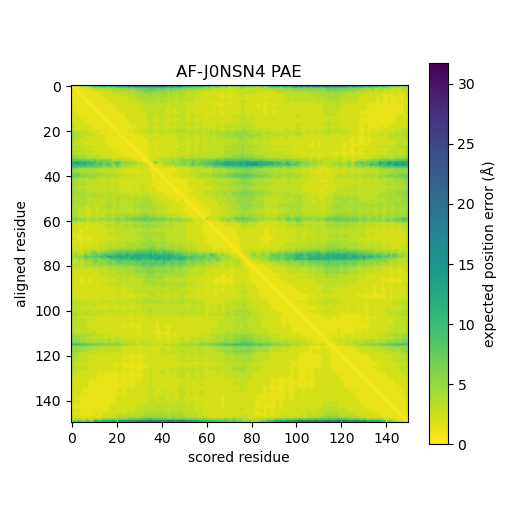0.305 -21.729 1.00 88.44 79 HIS A CA 1
ATOM 640 C C . HIS A 1 79 ? 13.980 1.303 -22.056 1.00 88.44 79 HIS A C 1
ATOM 642 O O . HIS A 1 79 ? 14.180 2.518 -22.010 1.00 88.44 79 HIS A O 1
ATOM 648 N N . ALA A 1 80 ? 12.774 0.795 -22.314 1.00 88.81 80 ALA A N 1
ATOM 649 C CA . ALA A 1 80 ? 11.614 1.633 -22.585 1.00 88.81 80 ALA A CA 1
ATOM 650 C C . ALA A 1 80 ? 11.360 2.646 -21.451 1.00 88.81 80 ALA A C 1
ATOM 652 O O . ALA A 1 80 ? 11.360 2.314 -20.262 1.00 88.81 80 ALA A O 1
ATOM 653 N N . ALA A 1 81 ? 11.106 3.902 -21.821 1.00 90.19 81 ALA A N 1
ATOM 654 C CA . ALA A 1 81 ? 10.898 4.975 -20.851 1.00 90.19 81 ALA A CA 1
ATOM 655 C C . ALA A 1 81 ? 9.561 4.843 -20.101 1.00 90.19 81 ALA A C 1
ATOM 657 O O . ALA A 1 81 ? 9.492 5.133 -18.909 1.00 90.19 81 ALA A O 1
ATOM 658 N N . LEU A 1 82 ? 8.497 4.384 -20.771 1.00 92.94 82 LEU A N 1
ATOM 659 C CA . LEU A 1 82 ? 7.149 4.373 -20.195 1.00 92.94 82 LEU A CA 1
ATOM 660 C C . LEU A 1 82 ? 7.035 3.499 -18.925 1.00 92.94 82 LEU A C 1
ATOM 662 O O . LEU A 1 82 ? 6.594 4.037 -17.908 1.00 92.94 82 LEU A O 1
ATOM 666 N N . PRO A 1 83 ? 7.463 2.218 -18.901 1.00 93.38 83 PRO A N 1
ATOM 667 C CA . PRO A 1 83 ? 7.422 1.412 -17.675 1.00 93.38 83 PRO A CA 1
ATOM 668 C C . PRO A 1 83 ? 8.248 2.005 -16.528 1.00 93.38 83 PRO A C 1
ATOM 670 O O . PRO A 1 83 ? 7.846 1.929 -15.368 1.00 93.38 83 PRO A O 1
ATOM 673 N N . GLN A 1 84 ? 9.373 2.655 -16.842 1.00 93.12 84 GLN A N 1
ATOM 674 C CA . GLN A 1 84 ? 10.208 3.334 -15.848 1.00 93.12 84 GLN A CA 1
ATOM 675 C C . GLN A 1 84 ? 9.504 4.540 -15.240 1.00 93.12 84 GLN A C 1
ATOM 677 O O . GLN A 1 84 ? 9.501 4.696 -14.023 1.00 93.12 84 GLN A O 1
ATOM 682 N N . VAL A 1 85 ? 8.881 5.374 -16.073 1.00 95.31 85 VAL A N 1
ATOM 683 C CA . VAL A 1 85 ? 8.108 6.532 -15.614 1.00 95.31 85 VAL A CA 1
ATOM 684 C C . VAL A 1 85 ? 6.930 6.073 -14.760 1.00 95.31 85 VAL A C 1
ATOM 686 O O . VAL A 1 85 ? 6.741 6.598 -13.663 1.00 95.31 85 VAL A O 1
ATOM 689 N N . LEU A 1 86 ? 6.185 5.055 -15.206 1.00 95.00 86 LEU A N 1
ATOM 690 C CA . LEU A 1 86 ? 5.090 4.469 -14.429 1.00 95.00 86 LEU A CA 1
ATOM 691 C C . LEU A 1 86 ? 5.574 3.986 -13.059 1.00 95.00 86 LEU A C 1
ATOM 693 O O . LEU A 1 86 ? 4.951 4.318 -12.056 1.00 95.00 86 LEU A O 1
ATOM 697 N N . ALA A 1 87 ? 6.720 3.308 -12.989 1.00 96.12 87 ALA A N 1
ATOM 698 C CA . ALA A 1 87 ? 7.308 2.847 -11.731 1.00 96.12 87 ALA A CA 1
ATOM 699 C C . ALA A 1 87 ? 7.619 3.970 -10.727 1.00 96.12 87 ALA A C 1
ATOM 701 O O . ALA A 1 87 ? 7.570 3.736 -9.519 1.00 96.12 87 ALA A O 1
ATOM 702 N N . VAL A 1 88 ? 7.890 5.191 -11.199 1.00 97.00 88 VAL A N 1
ATOM 703 C CA . VAL A 1 88 ? 8.071 6.362 -10.326 1.00 97.00 88 VAL A CA 1
ATOM 704 C C . VAL A 1 88 ? 6.732 6.861 -9.785 1.00 97.00 88 VAL A C 1
ATOM 706 O O . VAL A 1 88 ? 6.628 7.214 -8.610 1.00 97.00 88 VAL A O 1
ATOM 709 N N . VAL A 1 89 ? 5.706 6.925 -10.637 1.00 96.44 89 VAL A N 1
ATOM 710 C CA . VAL A 1 89 ? 4.477 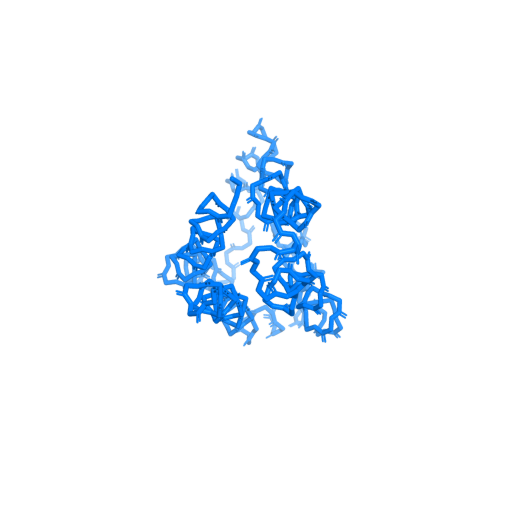7.677 -10.336 1.00 96.44 89 VAL A CA 1
ATOM 711 C C . VAL A 1 89 ? 3.301 6.818 -9.877 1.00 96.44 89 VAL A C 1
ATOM 713 O O . VAL A 1 89 ? 2.365 7.359 -9.292 1.00 96.44 89 VAL A O 1
ATOM 716 N N . VAL A 1 90 ? 3.326 5.501 -10.100 1.00 96.00 90 VAL A N 1
ATOM 717 C CA . VAL A 1 90 ? 2.165 4.607 -9.937 1.00 96.00 90 VAL A CA 1
ATOM 718 C C . VAL A 1 90 ? 1.536 4.688 -8.547 1.00 96.00 90 VAL A C 1
ATOM 720 O O . VAL A 1 90 ? 0.318 4.826 -8.430 1.00 96.00 90 VAL A O 1
ATOM 723 N N . PHE A 1 91 ? 2.354 4.699 -7.490 1.00 95.94 91 PHE A N 1
ATOM 724 C CA . PHE A 1 91 ? 1.856 4.844 -6.124 1.00 95.94 91 PHE A CA 1
ATOM 725 C C . PHE A 1 91 ? 1.166 6.186 -5.907 1.00 95.94 91 PHE A C 1
ATOM 727 O O . PHE A 1 91 ? 0.106 6.242 -5.292 1.00 95.94 91 PHE A O 1
ATOM 734 N N . PHE A 1 92 ? 1.760 7.275 -6.395 1.00 96.31 92 PHE A N 1
ATOM 735 C CA . PHE A 1 92 ? 1.215 8.615 -6.203 1.00 96.31 92 PHE A CA 1
ATOM 736 C C . PHE A 1 92 ? -0.093 8.787 -6.970 1.00 96.31 92 PHE A C 1
ATOM 738 O O . PHE A 1 92 ? -1.048 9.325 -6.416 1.00 96.31 92 PHE A O 1
ATOM 745 N N . LEU A 1 93 ? -0.172 8.261 -8.195 1.00 96.56 93 LEU A N 1
ATOM 746 C CA . LEU A 1 93 ? -1.417 8.222 -8.960 1.00 96.56 93 LEU A CA 1
ATOM 747 C C . LEU A 1 93 ? -2.496 7.449 -8.197 1.00 96.56 93 LEU A C 1
ATOM 749 O O . LEU A 1 93 ? -3.577 7.982 -7.967 1.00 96.56 93 LEU A O 1
ATOM 753 N N . TYR A 1 94 ? -2.192 6.242 -7.719 1.00 97.00 94 TYR A N 1
ATOM 754 C CA . TYR A 1 94 ? -3.111 5.477 -6.873 1.00 97.00 94 TYR A CA 1
ATOM 755 C C . TYR A 1 94 ? -3.543 6.263 -5.624 1.00 97.00 94 TYR A C 1
ATOM 757 O O . TYR A 1 94 ? -4.734 6.373 -5.318 1.00 97.00 94 TYR A O 1
ATOM 765 N N . TYR A 1 95 ? -2.583 6.839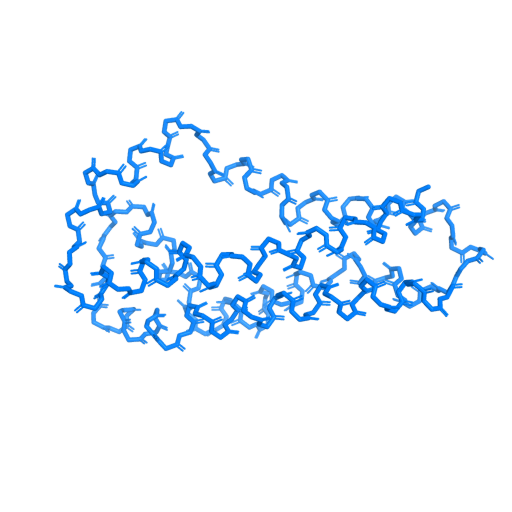 -4.904 1.00 96.50 95 TYR A N 1
ATOM 766 C CA . TYR A 1 95 ? -2.831 7.510 -3.638 1.00 96.50 95 TYR A CA 1
ATOM 767 C C . TYR A 1 95 ? -3.735 8.734 -3.818 1.00 96.50 95 TYR A C 1
ATOM 769 O O . TYR A 1 95 ? -4.733 8.882 -3.109 1.00 96.50 95 TYR A O 1
ATOM 777 N N . PHE A 1 96 ? -3.425 9.591 -4.791 1.00 97.31 96 PHE A N 1
ATOM 778 C CA . PHE A 1 96 ? -4.157 10.835 -5.009 1.00 97.31 96 PHE A CA 1
ATOM 779 C C . PHE A 1 96 ? -5.447 10.662 -5.812 1.00 97.31 96 PHE A C 1
ATOM 781 O O . PHE A 1 96 ? -6.347 11.478 -5.638 1.00 97.31 96 PHE A O 1
ATOM 788 N N . LEU A 1 97 ? -5.579 9.618 -6.638 1.00 97.19 97 LEU A N 1
ATOM 789 C CA . LEU A 1 97 ? -6.771 9.414 -7.472 1.00 97.19 97 LEU A CA 1
ATOM 790 C C . LEU A 1 97 ? -7.764 8.396 -6.895 1.00 97.19 97 LEU A C 1
ATOM 792 O O . LEU A 1 97 ? -8.953 8.492 -7.186 1.00 97.19 97 LEU A O 1
ATOM 796 N N . ALA A 1 98 ? -7.321 7.454 -6.056 1.00 96.19 98 ALA A N 1
ATOM 797 C CA . ALA A 1 98 ? -8.191 6.424 -5.475 1.00 96.19 98 ALA A CA 1
ATOM 798 C C . ALA A 1 98 ? -8.213 6.450 -3.938 1.00 96.19 98 ALA A C 1
ATOM 800 O O . ALA A 1 98 ? -9.283 6.451 -3.325 1.00 96.19 98 ALA A O 1
ATOM 801 N N . HIS A 1 99 ? -7.050 6.504 -3.287 1.00 96.31 99 HIS A N 1
ATOM 802 C CA . HIS A 1 99 ? -6.966 6.331 -1.832 1.00 96.31 99 HIS A CA 1
ATOM 803 C C . HIS A 1 99 ? -7.496 7.536 -1.036 1.00 96.31 99 HIS A C 1
ATOM 805 O O . HIS A 1 99 ? -8.269 7.383 -0.087 1.00 96.31 99 HIS A O 1
ATOM 811 N N . VAL A 1 100 ? -7.089 8.749 -1.419 1.00 97.69 100 VAL A N 1
ATOM 812 C CA . VAL A 1 100 ? -7.518 9.998 -0.771 1.00 97.69 100 VAL A CA 1
ATOM 813 C C . VAL A 1 100 ? -8.958 10.382 -1.137 1.00 97.69 100 VAL A C 1
ATOM 815 O O . VAL A 1 100 ? -9.741 10.608 -0.210 1.00 97.69 100 VAL A O 1
ATOM 818 N N . PRO A 1 101 ? -9.366 10.424 -2.423 1.00 98.00 101 PRO A N 1
ATOM 819 C CA . PRO A 1 101 ? -10.679 10.959 -2.803 1.00 98.00 101 PRO A CA 1
ATOM 820 C C . PRO A 1 101 ? -11.861 10.141 -2.281 1.00 98.00 101 PRO A C 1
ATOM 822 O O . PRO A 1 101 ? -12.939 10.678 -2.044 1.00 98.00 101 PRO A O 1
ATOM 825 N N . THR A 1 102 ? -11.661 8.843 -2.046 1.00 97.19 102 THR A N 1
ATOM 826 C CA . THR A 1 102 ? -12.694 7.968 -1.474 1.00 97.19 102 THR A CA 1
ATOM 827 C C . THR A 1 102 ? -12.946 8.215 0.019 1.00 97.19 102 THR A C 1
ATOM 829 O O . THR A 1 102 ? -13.892 7.668 0.586 1.00 97.19 102 THR A O 1
ATOM 832 N N . GLY A 1 103 ? -12.105 9.019 0.681 1.00 97.75 103 GLY A N 1
ATOM 833 C CA . GLY A 1 103 ? -12.123 9.229 2.129 1.00 97.75 103 GLY A CA 1
ATOM 834 C C . GLY A 1 103 ? -11.497 8.082 2.928 1.00 97.75 103 GLY A C 1
ATOM 835 O O . GLY A 1 103 ? -11.402 8.177 4.155 1.00 97.75 103 GLY A O 1
ATOM 836 N N . PHE A 1 104 ? -11.038 7.020 2.256 1.00 98.12 104 PHE A N 1
ATOM 837 C CA . PHE A 1 104 ? -10.431 5.862 2.904 1.00 98.12 104 PHE A CA 1
ATOM 838 C C . PHE A 1 104 ? -9.137 6.232 3.634 1.00 98.12 104 PHE A C 1
ATOM 840 O O . PHE A 1 104 ? -8.988 5.860 4.793 1.00 98.12 104 PHE A O 1
ATOM 847 N N . ALA A 1 105 ? -8.274 7.063 3.036 1.00 97.00 105 ALA A N 1
ATOM 848 C CA . ALA A 1 105 ? -7.029 7.516 3.668 1.00 97.00 105 ALA A CA 1
ATOM 849 C C . ALA A 1 105 ? -7.233 8.099 5.079 1.00 97.00 105 ALA A C 1
ATOM 851 O O . ALA A 1 105 ? -6.441 7.853 5.988 1.00 97.00 105 ALA A O 1
ATOM 852 N N . LYS A 1 106 ? -8.310 8.872 5.273 1.00 97.75 106 LYS A N 1
ATOM 853 C CA . LYS A 1 106 ? -8.632 9.460 6.577 1.00 97.75 106 LYS A CA 1
ATOM 854 C C . LYS A 1 106 ? -9.177 8.416 7.546 1.00 97.75 106 LYS A C 1
ATOM 856 O O . LYS A 1 106 ? -8.789 8.431 8.707 1.00 97.75 106 LYS A O 1
ATOM 861 N N . ALA A 1 107 ? -10.072 7.544 7.078 1.00 97.69 107 ALA A N 1
ATOM 862 C CA . ALA A 1 107 ? -10.623 6.461 7.891 1.00 97.69 107 ALA A CA 1
ATOM 863 C C . ALA A 1 107 ? -9.512 5.518 8.378 1.00 97.69 107 ALA A C 1
ATOM 865 O O . ALA A 1 107 ? -9.428 5.229 9.565 1.00 97.69 107 ALA A O 1
ATOM 866 N N . GLU A 1 108 ? -8.621 5.100 7.481 1.00 96.81 108 GLU A N 1
ATOM 867 C CA . GLU A 1 108 ? -7.474 4.267 7.823 1.00 96.81 108 GLU A CA 1
ATOM 868 C C . GLU A 1 108 ? -6.563 4.959 8.839 1.00 96.81 108 GLU A C 1
ATOM 870 O O . GLU A 1 108 ? -6.251 4.375 9.871 1.00 96.81 108 GLU A O 1
ATOM 875 N N . GLU A 1 109 ? -6.163 6.210 8.601 1.00 96.38 109 GLU A N 1
ATOM 876 C CA . GLU A 1 109 ? -5.266 6.892 9.534 1.00 96.38 109 GLU A CA 1
ATOM 877 C C . GLU A 1 109 ? -5.900 7.079 10.919 1.00 96.38 109 GLU A C 1
ATOM 879 O O . GLU A 1 109 ? -5.212 6.876 11.916 1.00 96.38 109 GLU A O 1
ATOM 884 N N . ASP A 1 110 ? -7.189 7.418 11.005 1.00 96.69 110 ASP A N 1
ATOM 885 C CA . ASP A 1 110 ? -7.877 7.570 12.292 1.00 96.69 110 ASP A CA 1
ATOM 886 C C . ASP A 1 110 ? -7.977 6.243 13.051 1.00 96.69 110 ASP A C 1
ATOM 888 O O . ASP A 1 110 ? -7.667 6.203 14.245 1.00 96.69 110 ASP A O 1
ATOM 892 N N . LEU A 1 111 ? -8.319 5.154 12.353 1.00 95.69 111 LEU A N 1
ATOM 893 C CA . LEU A 1 111 ? -8.353 3.806 12.917 1.00 95.69 111 LEU A CA 1
ATOM 894 C C . LEU A 1 111 ? -6.972 3.389 13.437 1.00 95.69 111 LEU A C 1
ATOM 896 O O . LEU A 1 111 ? -6.810 3.033 14.601 1.00 95.69 111 LEU A O 1
ATOM 900 N N . MET A 1 112 ? -5.950 3.500 12.587 1.00 94.38 112 MET A N 1
ATOM 901 C CA . MET A 1 112 ? -4.576 3.101 12.900 1.00 94.38 112 MET A CA 1
ATOM 902 C C . MET A 1 112 ? -3.910 4.013 13.945 1.00 94.38 112 MET A C 1
ATOM 904 O O . MET A 1 112 ? -2.812 3.703 14.420 1.00 94.38 112 MET A O 1
ATOM 908 N N . SER A 1 113 ? -4.514 5.160 14.259 1.00 94.06 113 SER A N 1
ATOM 909 C CA . SER A 1 113 ? -4.105 6.085 15.322 1.00 94.06 113 SER A CA 1
ATOM 910 C C . SER A 1 113 ? -4.982 6.002 16.574 1.00 94.06 113 SER A C 1
ATOM 912 O O . SER A 1 113 ? -4.803 6.828 17.467 1.00 94.06 113 SER A O 1
ATOM 914 N N . GLY A 1 114 ? -5.923 5.055 16.644 1.00 93.25 114 GLY A N 1
ATOM 915 C CA . GLY A 1 114 ? -6.744 4.839 17.834 1.00 93.25 114 GLY A CA 1
ATOM 916 C C . GLY A 1 114 ? -7.713 5.988 18.114 1.00 93.25 114 GLY A C 1
ATOM 917 O O . GLY A 1 114 ? -8.123 6.189 19.249 1.00 93.25 114 GLY A O 1
ATOM 918 N N . LYS A 1 115 ? -8.080 6.780 17.102 1.00 93.44 115 LYS A N 1
ATOM 919 C CA . LYS A 1 115 ? -9.031 7.895 17.262 1.00 93.44 115 LYS A CA 1
ATOM 920 C C . LYS A 1 115 ? -10.494 7.445 17.216 1.00 93.44 115 LYS A C 1
ATOM 922 O O . LYS A 1 115 ? -11.385 8.272 17.384 1.00 93.44 115 LYS A O 1
ATOM 927 N N . GLY A 1 116 ? -10.727 6.156 16.970 1.00 90.38 116 GLY A N 1
ATOM 928 C CA . GLY A 1 116 ? -12.040 5.611 16.648 1.00 90.38 116 GLY A CA 1
ATOM 929 C C . GLY A 1 116 ? -12.490 5.984 15.234 1.00 90.38 116 GLY A C 1
ATOM 930 O O . GLY A 1 116 ? -11.845 6.768 14.532 1.00 90.38 116 GLY A O 1
ATOM 931 N N . LEU A 1 117 ? -13.605 5.397 14.805 1.00 95.44 117 LEU A N 1
ATOM 932 C CA . LEU A 1 117 ? -14.224 5.672 13.512 1.00 95.44 117 LEU A CA 1
ATOM 933 C C . LEU A 1 117 ? -15.637 6.208 13.698 1.00 95.44 117 LEU A C 1
ATOM 935 O O . LEU A 1 117 ? -16.439 5.635 14.429 1.00 95.44 117 LEU A O 1
ATOM 939 N N . THR A 1 118 ? -15.984 7.251 12.948 1.00 96.50 118 THR A N 1
ATOM 940 C CA . THR A 1 118 ? -17.397 7.588 12.731 1.00 96.50 118 THR A CA 1
ATOM 941 C C . THR A 1 118 ? -18.087 6.490 11.919 1.00 96.50 118 THR A C 1
ATOM 943 O O . THR A 1 118 ? -17.449 5.801 11.120 1.00 96.50 118 THR A O 1
ATOM 946 N N . GLU A 1 119 ? -19.413 6.390 12.008 1.00 96.62 119 GLU A N 1
ATOM 947 C CA . GLU A 1 119 ? -20.202 5.436 11.213 1.00 96.62 119 GLU A CA 1
ATOM 948 C C . GLU A 1 119 ? -19.938 5.528 9.704 1.00 96.62 119 GLU A C 1
ATOM 950 O O . GLU A 1 119 ? -19.848 4.524 8.992 1.00 96.62 119 GLU A O 1
ATOM 955 N N . ARG A 1 120 ? -19.757 6.751 9.192 1.00 97.38 120 ARG A N 1
ATOM 956 C CA . ARG A 1 120 ? -19.396 6.966 7.787 1.00 97.38 120 ARG A CA 1
ATOM 957 C C . ARG A 1 120 ? -18.021 6.378 7.474 1.00 97.38 120 ARG A C 1
ATOM 959 O O . ARG A 1 120 ? -17.882 5.685 6.468 1.00 97.38 120 ARG A O 1
ATOM 966 N N . GLN A 1 121 ? -17.020 6.647 8.309 1.00 97.75 121 GLN A N 1
ATOM 967 C CA . GLN A 1 121 ? -15.667 6.126 8.113 1.00 97.75 121 GLN A CA 1
ATOM 968 C C . GLN A 1 121 ? -15.620 4.605 8.253 1.00 97.75 121 GLN A C 1
ATOM 970 O O . GLN A 1 121 ? -14.948 3.963 7.454 1.00 97.75 121 GLN A O 1
ATOM 975 N N . ARG A 1 122 ? -16.382 4.023 9.187 1.00 97.69 122 ARG A N 1
ATOM 976 C CA . ARG A 1 122 ? -16.523 2.570 9.344 1.00 97.69 122 ARG A CA 1
ATOM 977 C C . ARG A 1 122 ? -17.037 1.931 8.054 1.00 97.69 122 ARG A C 1
ATOM 979 O O . ARG A 1 122 ? -16.407 1.014 7.533 1.00 97.69 122 ARG A O 1
ATOM 986 N N . ARG A 1 123 ? -18.113 2.467 7.462 1.00 98.00 123 ARG A N 1
ATOM 987 C CA . ARG A 1 123 ? -18.635 1.981 6.169 1.00 98.00 123 ARG A CA 1
ATOM 988 C C . ARG A 1 123 ? -17.626 2.113 5.030 1.00 98.00 123 ARG A C 1
ATOM 990 O O . ARG A 1 123 ? -17.491 1.187 4.235 1.00 98.00 123 ARG A O 1
ATOM 997 N N . ILE A 1 124 ? -16.921 3.243 4.950 1.00 98.25 124 ILE A N 1
ATOM 998 C CA . ILE A 1 124 ? -15.864 3.463 3.952 1.00 98.25 124 ILE A CA 1
ATOM 999 C C . ILE A 1 124 ? -14.755 2.420 4.127 1.00 98.25 124 ILE A C 1
ATOM 1001 O O . ILE A 1 124 ? -14.401 1.750 3.161 1.00 98.25 124 ILE A O 1
ATOM 1005 N N . TYR A 1 125 ? -14.253 2.241 5.350 1.00 98.00 125 TYR A N 1
ATOM 1006 C CA . TYR A 1 125 ? -13.180 1.301 5.657 1.00 98.00 125 TYR A CA 1
ATOM 1007 C C . TYR A 1 125 ? -13.569 -0.133 5.292 1.00 98.00 125 TYR A C 1
ATOM 1009 O O . TYR A 1 125 ? -12.869 -0.781 4.520 1.00 98.00 125 TYR A O 1
ATOM 1017 N N . LEU A 1 126 ? -14.729 -0.604 5.758 1.00 97.81 126 LEU A N 1
ATOM 1018 C CA . LEU A 1 126 ? -15.211 -1.963 5.492 1.00 97.81 126 LEU A CA 1
ATOM 1019 C C . LEU A 1 126 ? -15.475 -2.241 4.008 1.00 97.81 126 LEU A C 1
ATOM 1021 O O . LEU A 1 126 ? -15.394 -3.392 3.581 1.00 97.81 126 LEU A O 1
ATOM 1025 N N . ARG A 1 127 ? -15.814 -1.208 3.230 1.00 98.19 127 ARG A N 1
ATOM 1026 C CA . ARG A 1 127 ? -16.045 -1.330 1.788 1.00 98.19 127 ARG A CA 1
ATOM 1027 C C . ARG A 1 127 ? -14.749 -1.280 0.985 1.00 98.19 127 ARG A C 1
ATOM 1029 O O . ARG A 1 127 ? -14.682 -1.920 -0.057 1.00 98.19 127 ARG A O 1
ATOM 1036 N N . LEU A 1 128 ? -13.762 -0.495 1.419 1.00 98.44 128 LEU A N 1
ATOM 1037 C CA . LEU A 1 128 ? -12.628 -0.108 0.576 1.00 98.44 128 LEU A CA 1
ATOM 1038 C C . LEU A 1 128 ? -11.267 -0.628 1.038 1.00 98.44 128 LEU A C 1
ATOM 1040 O O . LEU A 1 128 ? -10.368 -0.663 0.205 1.00 98.44 128 LEU A O 1
ATOM 1044 N N . ASN A 1 129 ? -11.108 -1.084 2.287 1.00 98.19 129 ASN A N 1
ATOM 1045 C CA . ASN A 1 129 ? -9.822 -1.567 2.802 1.00 98.19 129 ASN A CA 1
ATOM 1046 C C . ASN A 1 129 ? -9.209 -2.640 1.898 1.00 98.19 129 ASN A C 1
ATOM 1048 O O . ASN A 1 129 ? -8.131 -2.439 1.347 1.00 98.19 129 ASN A O 1
ATOM 1052 N N . ILE A 1 130 ? -9.917 -3.747 1.678 1.00 98.38 130 ILE A N 1
ATOM 1053 C CA . ILE A 1 130 ? -9.405 -4.829 0.832 1.00 98.38 130 ILE A CA 1
ATOM 1054 C C . ILE A 1 130 ? -9.336 -4.427 -0.652 1.00 98.38 130 ILE A C 1
ATOM 1056 O O . ILE A 1 130 ? -8.262 -4.581 -1.236 1.00 98.38 130 ILE A O 1
ATOM 1060 N N . PRO A 1 131 ? -10.392 -3.866 -1.280 1.00 98.44 131 PRO A N 1
ATOM 1061 C CA . PRO A 1 131 ? -10.337 -3.527 -2.702 1.00 98.44 131 PRO A CA 1
ATOM 1062 C C . PRO A 1 131 ? -9.238 -2.528 -3.073 1.00 98.44 131 PRO A C 1
ATOM 1064 O O . PRO A 1 131 ? -8.587 -2.707 -4.099 1.00 98.44 131 PRO A O 1
ATOM 1067 N N . LEU A 1 132 ? -8.995 -1.498 -2.254 1.00 98.31 132 LEU A N 1
ATOM 1068 C CA . LEU A 1 132 ? -7.949 -0.514 -2.546 1.00 98.31 132 LEU A CA 1
ATOM 1069 C C . LEU A 1 132 ? -6.547 -1.117 -2.409 1.00 98.31 132 LEU A C 1
ATOM 1071 O O . LEU A 1 132 ? -5.693 -0.854 -3.253 1.00 98.31 132 LEU A O 1
ATOM 1075 N N . HIS A 1 133 ? -6.315 -1.983 -1.421 1.00 97.88 133 HIS A N 1
ATOM 1076 C CA . HIS A 1 133 ? -5.025 -2.662 -1.280 1.00 97.88 133 HIS A CA 1
ATOM 1077 C C . HIS A 1 133 ? -4.775 -3.691 -2.390 1.00 97.88 133 HIS A C 1
ATOM 1079 O O . HIS A 1 133 ? -3.647 -3.791 -2.872 1.00 97.88 133 HIS A O 1
ATOM 1085 N N . ILE A 1 134 ? -5.814 -4.392 -2.860 1.00 98.50 134 ILE A N 1
ATOM 1086 C CA . ILE A 1 134 ? -5.723 -5.235 -4.063 1.00 98.50 134 ILE A CA 1
ATOM 1087 C C . ILE A 1 134 ? -5.388 -4.374 -5.282 1.00 98.50 134 ILE A C 1
ATOM 1089 O O . ILE A 1 134 ? -4.456 -4.709 -6.002 1.00 98.50 134 ILE A O 1
ATOM 1093 N N . LEU A 1 135 ? -6.080 -3.247 -5.487 1.00 98.38 135 LEU A N 1
ATOM 1094 C CA . LEU A 1 135 ? -5.795 -2.325 -6.590 1.00 98.38 135 LEU A CA 1
ATOM 1095 C C . LEU A 1 135 ? -4.340 -1.837 -6.557 1.00 98.38 135 LEU A C 1
ATOM 1097 O O . LEU A 1 135 ? -3.661 -1.883 -7.579 1.00 98.38 135 LEU A O 1
ATOM 1101 N N . MET A 1 136 ? -3.840 -1.418 -5.391 1.00 97.56 136 MET A N 1
ATOM 1102 C CA . MET A 1 136 ? -2.439 -1.027 -5.214 1.00 97.56 136 MET A CA 1
ATOM 1103 C C . MET A 1 136 ? -1.484 -2.163 -5.596 1.00 97.56 136 MET A C 1
ATOM 1105 O O . MET A 1 136 ? -0.539 -1.943 -6.353 1.00 97.56 136 MET A O 1
ATOM 1109 N N . GLY A 1 137 ? -1.745 -3.381 -5.108 1.00 97.75 137 GLY A N 1
ATOM 1110 C CA . GLY A 1 137 ? -0.952 -4.563 -5.441 1.00 97.75 137 GLY A CA 1
ATOM 1111 C C . GLY A 1 137 ? -0.959 -4.874 -6.935 1.00 97.75 137 GLY A C 1
ATOM 1112 O O . GLY A 1 137 ? 0.097 -5.098 -7.522 1.00 97.75 137 GLY A O 1
ATOM 1113 N N . SER A 1 138 ? -2.126 -4.811 -7.577 1.00 98.56 138 SER A N 1
ATOM 1114 C CA . SER A 1 138 ? -2.287 -5.030 -9.016 1.00 98.56 138 SER A CA 1
ATOM 1115 C C . SER A 1 138 ? -1.548 -3.988 -9.851 1.00 98.56 138 SER A C 1
ATOM 1117 O O . SER A 1 138 ? -0.921 -4.350 -10.842 1.00 98.56 138 SER A O 1
ATOM 1119 N N . LEU A 1 139 ? -1.570 -2.715 -9.452 1.00 97.81 139 LEU A N 1
ATOM 1120 C CA . LEU A 1 139 ? -0.839 -1.650 -10.144 1.00 97.81 139 LEU A CA 1
ATOM 1121 C C . LEU A 1 139 ? 0.680 -1.847 -10.050 1.00 97.81 139 LEU A C 1
ATOM 1123 O O . LEU A 1 139 ? 1.385 -1.715 -11.054 1.00 97.81 139 LEU A O 1
ATOM 1127 N N . TYR A 1 140 ? 1.184 -2.221 -8.872 1.00 97.50 140 TYR A N 1
ATOM 1128 C CA . TYR A 1 140 ? 2.595 -2.559 -8.696 1.00 97.50 140 TYR A CA 1
ATOM 1129 C C . TYR A 1 140 ? 2.998 -3.807 -9.491 1.00 97.50 140 TYR A C 1
ATOM 1131 O O . TYR A 1 140 ? 4.032 -3.802 -10.157 1.00 97.50 140 TYR A O 1
ATOM 1139 N N . ALA A 1 141 ? 2.162 -4.849 -9.493 1.00 98.19 141 ALA A N 1
ATOM 1140 C CA . ALA A 1 141 ? 2.406 -6.069 -10.257 1.00 98.19 141 ALA A CA 1
ATOM 1141 C C . ALA A 1 141 ? 2.426 -5.796 -11.767 1.00 98.19 141 ALA A C 1
ATOM 1143 O O . ALA A 1 141 ? 3.353 -6.217 -12.453 1.00 98.19 141 ALA A O 1
ATOM 1144 N N . ALA A 1 142 ? 1.450 -5.041 -12.278 1.00 98.19 142 ALA A N 1
ATOM 1145 C CA . ALA A 1 142 ? 1.397 -4.648 -13.683 1.00 98.19 142 ALA A CA 1
ATOM 1146 C C . ALA A 1 142 ? 2.631 -3.829 -14.085 1.00 98.19 142 ALA A C 1
ATOM 1148 O O . ALA A 1 142 ? 3.201 -4.055 -15.148 1.00 98.19 142 ALA A O 1
ATOM 1149 N N . THR A 1 143 ? 3.088 -2.931 -13.210 1.00 97.19 143 THR A N 1
ATOM 1150 C CA . THR A 1 143 ? 4.324 -2.166 -13.420 1.00 97.19 143 THR A CA 1
ATOM 1151 C C . THR A 1 143 ? 5.552 -3.080 -13.457 1.00 97.19 143 THR A C 1
ATOM 1153 O O . THR A 1 143 ? 6.387 -2.941 -14.347 1.00 97.19 143 THR A O 1
ATOM 1156 N N . ALA A 1 144 ? 5.661 -4.045 -12.537 1.00 97.44 144 ALA A N 1
ATOM 1157 C CA . ALA A 1 144 ? 6.757 -5.014 -12.521 1.00 97.44 144 ALA A CA 1
ATOM 1158 C C . ALA A 1 144 ? 6.779 -5.882 -13.791 1.00 97.44 144 ALA A C 1
ATOM 1160 O O . ALA A 1 144 ? 7.841 -6.093 -14.368 1.00 97.44 144 ALA A O 1
ATOM 1161 N N . VAL A 1 145 ? 5.611 -6.339 -14.254 1.00 97.62 145 VAL A N 1
ATOM 1162 C CA . VAL A 1 145 ? 5.466 -7.087 -15.512 1.00 97.62 145 VAL A CA 1
ATOM 1163 C C . VAL A 1 145 ? 5.846 -6.216 -16.707 1.00 97.62 145 VAL A C 1
ATOM 1165 O O . VAL A 1 145 ? 6.594 -6.666 -17.566 1.00 97.62 145 VAL A O 1
ATOM 1168 N N . ALA A 1 146 ? 5.395 -4.961 -16.751 1.00 96.06 146 ALA A N 1
ATOM 1169 C CA . ALA A 1 146 ? 5.753 -4.038 -17.823 1.00 96.06 146 ALA A CA 1
ATOM 1170 C C . ALA A 1 146 ? 7.268 -3.795 -17.889 1.00 96.06 146 ALA A C 1
ATOM 1172 O O . ALA A 1 146 ? 7.818 -3.772 -18.980 1.00 96.06 146 ALA A O 1
ATOM 1173 N N . LEU A 1 147 ? 7.944 -3.674 -16.740 1.00 95.62 147 LEU A N 1
ATOM 1174 C CA . LEU A 1 147 ? 9.408 -3.635 -16.679 1.00 95.62 147 LEU A CA 1
ATOM 1175 C C . LEU A 1 147 ? 10.019 -4.970 -17.142 1.00 95.62 147 LEU A C 1
ATOM 1177 O O . LEU A 1 147 ? 10.977 -4.982 -17.890 1.00 95.62 147 LEU A O 1
ATOM 1181 N N . ALA A 1 148 ? 9.484 -6.124 -16.752 1.00 95.19 148 ALA A N 1
ATOM 1182 C CA . ALA A 1 148 ? 10.050 -7.414 -17.164 1.00 95.19 148 ALA A CA 1
ATOM 1183 C C . ALA A 1 148 ? 10.015 -7.657 -18.687 1.00 95.19 148 ALA A C 1
ATOM 1185 O O . ALA A 1 148 ? 10.798 -8.456 -19.195 1.00 95.19 148 ALA A O 1
ATOM 1186 N N . LEU A 1 149 ? 9.100 -6.995 -19.398 1.00 92.88 149 LEU A N 1
ATOM 1187 C CA . LEU A 1 149 ? 8.869 -7.169 -20.833 1.00 92.88 149 LEU A CA 1
ATOM 1188 C C . LEU A 1 149 ? 9.621 -6.156 -21.719 1.00 92.88 149 LEU A C 1
ATOM 1190 O O . LEU A 1 149 ? 9.417 -6.170 -22.933 1.00 92.88 149 LEU A O 1
ATOM 1194 N N . THR A 1 150 ? 10.458 -5.283 -21.145 1.00 82.62 150 THR A N 1
ATOM 1195 C CA . THR A 1 150 ? 11.185 -4.212 -21.864 1.00 82.62 150 THR A CA 1
ATOM 1196 C C . THR A 1 150 ? 12.671 -4.193 -21.568 1.00 82.62 150 THR A C 1
ATOM 1198 O O . THR A 1 150 ? 13.435 -3.796 -22.468 1.00 82.62 150 THR A O 1
#

Sequence (150 aa):
MWALNLVWQAVAAGFAFSYAVTLGAFFQWQVRAGDDEFFTRVYTPFRTTLRLKWRYRLFMPFGPALTAAASLAFNHSAHAALPQVLAVVVFFLYYFLAHVPTGFAKAEEDLMSGKGLTERQRRIYLRLNIPLHILMGSLYAATAVALALT

Organism: NCBI:txid1125717

Mean predicted aligned error: 2.99 Å

pLDDT: mean 94.94, std 3.34, range [82.62, 98.56]

Solvent-accessible surface area (backbone atoms only — not comparable to full-atom values): 7529 Å² total; per-residue (Å²): 92,60,70,56,30,34,52,40,27,41,50,49,11,51,49,28,44,51,34,33,74,42,61,47,45,51,52,47,50,36,63,73,72,63,49,57,58,52,28,47,73,48,49,22,55,52,38,57,76,69,40,40,70,59,54,47,44,47,63,66,56,46,39,39,24,51,42,14,46,51,19,35,74,78,37,51,91,79,33,62,55,65,42,35,54,44,45,40,41,49,63,56,52,46,40,66,69,51,37,47,75,68,47,35,50,59,32,50,52,31,40,64,60,37,70,52,69,55,73,68,36,46,55,40,37,72,68,38,53,51,58,52,31,42,50,53,12,51,54,27,38,51,38,21,51,48,44,73,75,83

Foldseek 3Di:
DLVVLLVLLLVLLVVLLCCLVPVLVVLLVCLVVVVLVCLQPPQQCVCVVVVVVVVCCCRHQVVSLVVLVVCCVVCVPPDPNVLSVCSNCVVVCLCVVPCPVLVQVVLVVCSNNSVDDDPVSSVSSNVPSNVSSNVSSVSSNVSSVVSVVD